Protein AF-A0A8S3FKN9-F1 (afdb_monomer_lite)

Structure (mmCIF, N/CA/C/O backbone):
data_AF-A0A8S3FKN9-F1
#
_entry.id   AF-A0A8S3FKN9-F1
#
loop_
_atom_site.group_PDB
_atom_site.id
_atom_site.type_symbol
_atom_site.label_atom_id
_atom_site.label_alt_id
_atom_site.label_comp_id
_atom_site.label_asym_id
_atom_site.label_entity_id
_atom_site.label_seq_id
_atom_site.pdbx_PDB_ins_code
_atom_site.Cartn_x
_atom_site.Cartn_y
_atom_site.Cartn_z
_atom_site.occupancy
_atom_site.B_iso_or_equiv
_atom_site.auth_seq_id
_atom_site.auth_comp_id
_atom_site.auth_asym_id
_atom_site.auth_atom_id
_atom_site.pdbx_PDB_model_num
ATOM 1 N N . LEU A 1 1 ? 5.567 -11.971 7.705 1.00 48.44 1 LEU A N 1
ATOM 2 C CA . LEU A 1 1 ? 6.251 -11.567 6.455 1.00 48.44 1 LEU A CA 1
ATOM 3 C C . LEU A 1 1 ? 6.218 -12.607 5.322 1.00 48.44 1 LEU A C 1
ATOM 5 O O . LEU A 1 1 ? 6.331 -12.180 4.187 1.00 48.44 1 LEU A O 1
ATOM 9 N N . LEU A 1 2 ? 6.029 -13.917 5.557 1.00 43.03 2 LEU A N 1
ATOM 10 C CA . LEU A 1 2 ? 6.058 -14.916 4.463 1.00 43.03 2 LEU A CA 1
ATOM 11 C C . LEU A 1 2 ? 4.689 -15.378 3.921 1.00 43.03 2 LEU A C 1
ATOM 13 O O . LEU A 1 2 ? 4.642 -15.981 2.859 1.00 43.03 2 LEU A O 1
ATOM 17 N N . TYR A 1 3 ? 3.572 -15.120 4.610 1.00 43.94 3 TYR A N 1
ATOM 18 C CA . TYR A 1 3 ? 2.309 -15.808 4.287 1.00 43.94 3 TYR A CA 1
ATOM 19 C C . TYR A 1 3 ? 1.605 -15.293 3.015 1.00 43.94 3 TYR A C 1
ATOM 21 O O . TYR A 1 3 ? 0.941 -16.061 2.330 1.00 43.94 3 TYR A O 1
ATOM 29 N N . GLY A 1 4 ? 1.800 -14.021 2.646 1.00 44.72 4 GLY A N 1
ATOM 30 C CA . GLY A 1 4 ? 1.235 -13.445 1.414 1.00 44.72 4 GLY A CA 1
ATOM 31 C C . GLY A 1 4 ? 1.937 -13.892 0.124 1.00 44.72 4 GLY A C 1
ATOM 32 O O . GLY A 1 4 ? 1.383 -13.732 -0.956 1.00 44.72 4 GLY A O 1
ATOM 33 N N . LEU A 1 5 ? 3.134 -14.481 0.229 1.00 50.12 5 LEU A N 1
ATOM 34 C CA . LEU A 1 5 ? 3.902 -14.992 -0.913 1.00 50.12 5 LEU A CA 1
ATOM 35 C C . LEU A 1 5 ? 3.501 -16.425 -1.310 1.00 50.12 5 LEU A C 1
ATOM 37 O O . LEU A 1 5 ? 3.868 -16.872 -2.388 1.00 50.12 5 LEU A O 1
ATOM 41 N N . ILE A 1 6 ? 2.747 -17.138 -0.462 1.00 50.38 6 ILE A N 1
ATOM 42 C CA . ILE A 1 6 ? 2.510 -18.591 -0.585 1.00 50.38 6 ILE A CA 1
ATOM 43 C C . ILE A 1 6 ? 1.201 -18.920 -1.336 1.00 50.38 6 ILE A C 1
ATOM 45 O O . ILE A 1 6 ? 0.942 -20.076 -1.637 1.00 50.38 6 ILE A O 1
ATOM 49 N N . HIS A 1 7 ? 0.355 -17.937 -1.665 1.00 47.84 7 HIS A N 1
ATOM 50 C CA . HIS A 1 7 ? -0.883 -18.175 -2.438 1.00 47.84 7 HIS A CA 1
ATOM 51 C C . HIS A 1 7 ? -0.783 -17.806 -3.924 1.00 47.84 7 HIS A C 1
ATOM 53 O O . HIS A 1 7 ? -1.754 -17.967 -4.661 1.00 47.84 7 HIS A O 1
ATOM 59 N N . PHE A 1 8 ? 0.385 -17.359 -4.389 1.00 49.38 8 PHE A N 1
ATOM 60 C CA . PHE A 1 8 ? 0.670 -17.296 -5.818 1.00 49.38 8 PHE A CA 1
ATOM 61 C C . PHE A 1 8 ? 1.400 -18.564 -6.205 1.00 49.38 8 PHE A C 1
ATOM 63 O O . PHE A 1 8 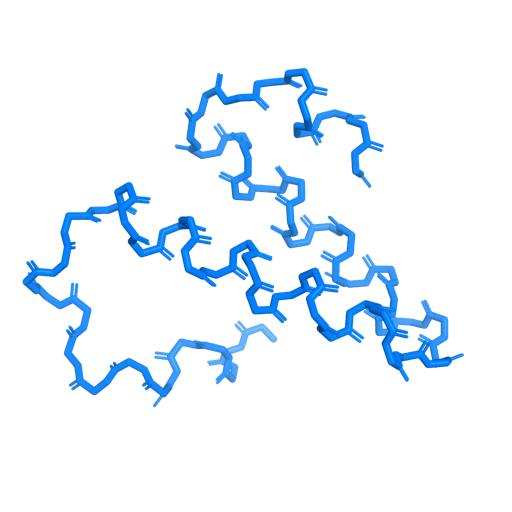? 2.609 -18.663 -6.040 1.00 49.38 8 PHE A O 1
ATOM 70 N N . ASP A 1 9 ? 0.637 -19.535 -6.696 1.00 47.38 9 ASP A N 1
ATOM 71 C CA . ASP A 1 9 ? 1.132 -20.880 -6.987 1.00 47.38 9 ASP A CA 1
ATOM 72 C C . ASP A 1 9 ? 2.264 -20.889 -8.034 1.00 47.38 9 ASP A C 1
ATOM 74 O O . ASP A 1 9 ? 2.984 -21.874 -8.111 1.00 47.38 9 ASP A O 1
ATOM 78 N N . LYS A 1 10 ? 2.475 -19.793 -8.793 1.00 47.97 10 LYS A N 1
ATOM 79 C CA . LYS A 1 10 ? 3.679 -19.515 -9.609 1.00 47.97 10 LYS A CA 1
ATOM 80 C C . LYS A 1 10 ? 3.879 -18.002 -9.827 1.00 47.97 10 LYS A C 1
ATOM 82 O O . LYS A 1 10 ? 3.281 -17.441 -10.744 1.00 47.97 10 LYS A O 1
ATOM 87 N N . PRO A 1 11 ? 4.721 -17.307 -9.041 1.00 53.06 11 PRO A N 1
ATOM 88 C CA . PRO A 1 11 ? 5.094 -15.910 -9.303 1.00 53.06 11 PRO A CA 1
ATOM 89 C C . PRO A 1 11 ? 6.015 -15.752 -10.526 1.00 53.06 11 PRO A C 1
ATOM 91 O O . PRO A 1 11 ? 6.287 -14.634 -10.948 1.00 53.06 11 PRO A O 1
ATOM 94 N N . GLU A 1 12 ? 6.518 -16.864 -11.063 1.00 53.09 12 GLU A N 1
ATOM 95 C CA . GLU A 1 12 ? 7.623 -16.927 -12.025 1.00 53.09 12 GLU A CA 1
ATOM 96 C C . GLU A 1 12 ? 7.269 -16.335 -13.404 1.00 53.09 12 GLU A C 1
ATOM 98 O O . GLU A 1 12 ? 8.158 -15.837 -14.088 1.00 53.09 12 GLU A O 1
ATOM 103 N N . ASP A 1 13 ? 5.976 -16.289 -13.760 1.00 54.53 13 ASP A N 1
ATOM 104 C CA . ASP A 1 13 ? 5.487 -15.790 -15.060 1.00 54.53 13 ASP A CA 1
ATOM 105 C C . ASP A 1 13 ? 4.729 -14.452 -14.984 1.00 54.53 13 ASP A C 1
ATOM 107 O O . ASP A 1 13 ? 4.381 -13.864 -16.011 1.00 54.53 13 ASP A O 1
ATOM 111 N N . LEU A 1 14 ? 4.447 -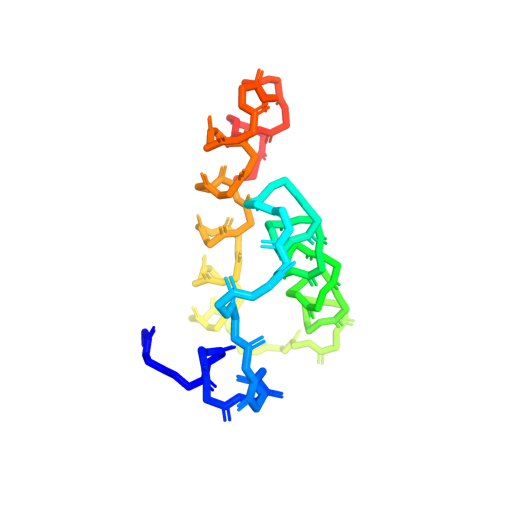13.943 -13.780 1.00 61.38 14 LEU A N 1
ATOM 112 C CA . LEU A 1 14 ? 3.743 -12.672 -13.619 1.00 61.38 14 LEU A CA 1
ATOM 113 C C . LEU A 1 14 ? 4.749 -11.518 -13.704 1.00 61.38 14 LEU A C 1
ATOM 115 O O . LEU A 1 14 ? 5.680 -11.457 -12.896 1.00 61.38 14 LEU A O 1
ATOM 119 N N . PRO A 1 15 ? 4.565 -10.544 -14.621 1.00 84.06 15 PRO A N 1
ATOM 120 C CA . PRO A 1 15 ? 5.386 -9.343 -14.628 1.00 84.06 15 PRO A CA 1
ATOM 121 C C . PRO A 1 15 ? 5.394 -8.720 -13.230 1.00 84.06 15 PRO A C 1
ATOM 123 O O . PRO A 1 15 ? 4.327 -8.471 -12.667 1.00 84.06 15 PRO A O 1
ATOM 126 N N . ARG A 1 16 ? 6.583 -8.425 -12.683 1.00 83.25 16 ARG A N 1
ATOM 127 C CA . ARG A 1 16 ? 6.786 -7.847 -11.333 1.00 83.25 16 ARG A CA 1
ATOM 128 C C . ARG A 1 16 ? 5.746 -6.781 -10.974 1.00 83.25 16 ARG A C 1
ATOM 130 O O . ARG A 1 16 ? 5.218 -6.766 -9.868 1.00 83.25 16 ARG A O 1
ATOM 137 N N . ARG A 1 17 ? 5.426 -5.902 -11.927 1.00 85.81 17 ARG A N 1
ATOM 138 C CA . ARG A 1 17 ? 4.415 -4.849 -11.777 1.00 85.81 17 ARG A CA 1
ATOM 139 C C . ARG A 1 17 ? 3.016 -5.390 -11.450 1.00 85.81 17 ARG A C 1
ATOM 141 O O . ARG A 1 17 ? 2.369 -4.852 -10.563 1.00 85.81 17 ARG A O 1
ATOM 148 N N . GLN A 1 18 ? 2.546 -6.422 -12.148 1.00 87.62 18 GLN A N 1
ATOM 149 C CA . GLN A 1 18 ? 1.227 -7.023 -11.907 1.00 87.62 18 GLN A CA 1
ATOM 150 C C . GLN A 1 18 ? 1.166 -7.701 -10.537 1.00 87.62 18 GLN A C 1
ATOM 152 O O . GLN A 1 18 ? 0.207 -7.488 -9.800 1.00 87.62 18 GLN A O 1
ATOM 157 N N . PHE A 1 19 ? 2.224 -8.423 -10.159 1.00 87.00 19 PHE A N 1
ATOM 158 C CA . PHE A 1 19 ? 2.335 -9.014 -8.827 1.00 87.00 19 PHE A CA 1
ATOM 159 C C . PHE A 1 19 ? 2.223 -7.954 -7.717 1.00 87.00 19 PHE A C 1
ATOM 161 O O . PHE A 1 19 ? 1.427 -8.108 -6.793 1.00 87.00 19 PHE A O 1
ATOM 168 N N . LEU A 1 20 ? 2.971 -6.850 -7.829 1.00 89.31 20 LEU A N 1
ATOM 169 C CA . LEU A 1 20 ? 2.947 -5.773 -6.833 1.00 89.31 20 LEU A CA 1
ATOM 170 C C . LEU A 1 20 ? 1.568 -5.104 -6.732 1.00 89.31 20 LEU A C 1
ATOM 172 O O . LEU A 1 20 ? 1.103 -4.840 -5.627 1.00 89.31 20 LEU A O 1
ATOM 176 N N . LEU A 1 21 ? 0.888 -4.877 -7.860 1.00 92.50 21 LEU A N 1
ATOM 177 C CA . LEU A 1 21 ? -0.468 -4.316 -7.869 1.00 92.50 21 LEU A CA 1
ATOM 178 C C . LEU A 1 21 ? -1.482 -5.242 -7.181 1.00 92.50 21 LEU A C 1
ATOM 180 O O . LEU A 1 21 ? -2.314 -4.775 -6.409 1.00 92.50 21 LEU A O 1
ATOM 184 N N . MET A 1 22 ? -1.387 -6.551 -7.415 1.00 93.25 22 MET A N 1
ATOM 185 C CA . MET A 1 22 ? -2.244 -7.542 -6.759 1.00 93.25 22 MET A CA 1
ATOM 186 C C . MET A 1 22 ? -1.971 -7.638 -5.254 1.00 93.25 22 MET A C 1
ATOM 188 O O . MET A 1 22 ? -2.912 -7.747 -4.469 1.00 93.25 22 MET A O 1
ATOM 192 N N . ALA A 1 23 ? -0.703 -7.557 -4.839 1.00 90.19 23 ALA A N 1
ATOM 193 C CA . ALA A 1 23 ? -0.338 -7.510 -3.427 1.00 90.19 23 ALA A CA 1
ATOM 194 C C . ALA A 1 23 ? -0.920 -6.261 -2.743 1.00 90.19 23 ALA A C 1
ATOM 196 O O . ALA A 1 23 ? -1.546 -6.382 -1.693 1.00 90.19 23 ALA A O 1
ATOM 197 N N . ILE A 1 24 ? -0.794 -5.084 -3.365 1.00 95.00 24 ILE A N 1
ATOM 198 C CA . ILE A 1 24 ? -1.401 -3.841 -2.865 1.00 95.00 24 ILE A CA 1
ATOM 199 C C . ILE A 1 24 ? -2.910 -4.018 -2.680 1.00 95.00 24 ILE A C 1
ATOM 201 O O . ILE A 1 24 ? -3.406 -3.808 -1.576 1.00 95.00 24 ILE A O 1
ATOM 205 N N . GLN A 1 25 ? -3.622 -4.485 -3.711 1.00 95.00 25 GLN A N 1
ATOM 206 C CA . GLN A 1 25 ? -5.074 -4.671 -3.646 1.00 95.00 25 GLN A CA 1
ATOM 207 C C . GLN A 1 25 ? -5.487 -5.633 -2.521 1.00 95.00 25 GLN A C 1
ATOM 20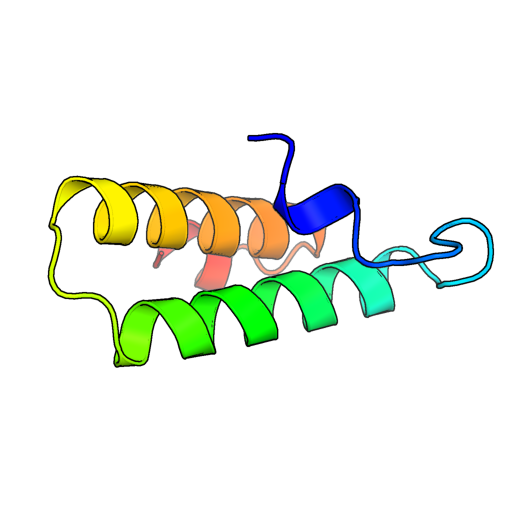9 O O . GLN A 1 25 ? -6.384 -5.325 -1.740 1.00 95.00 25 GLN A O 1
ATOM 214 N N . PHE A 1 26 ? -4.804 -6.773 -2.388 1.00 91.69 26 PHE A N 1
ATOM 215 C CA . PHE A 1 26 ? -5.095 -7.742 -1.330 1.00 91.69 26 PHE A CA 1
ATOM 216 C C . PHE A 1 26 ? -4.941 -7.135 0.072 1.00 91.69 26 PHE A C 1
ATOM 218 O O . PHE A 1 26 ? -5.771 -7.379 0.949 1.00 91.69 26 PHE A O 1
ATOM 225 N N . TYR A 1 27 ? -3.888 -6.346 0.304 1.00 92.50 27 TYR A N 1
ATOM 226 C CA . TYR A 1 27 ? -3.664 -5.734 1.613 1.00 92.50 27 TYR A CA 1
ATOM 227 C C . TYR A 1 27 ? -4.572 -4.527 1.871 1.00 92.50 27 TYR A C 1
ATOM 229 O O . TYR A 1 27 ? -4.974 -4.340 3.017 1.00 92.50 27 TYR A O 1
ATOM 237 N N . GLU A 1 28 ? -4.965 -3.762 0.848 1.00 94.31 28 GLU A N 1
ATOM 238 C CA . GLU A 1 28 ? -6.017 -2.742 0.971 1.00 94.31 28 GLU A CA 1
ATOM 239 C C . GLU A 1 28 ? -7.355 -3.377 1.384 1.00 94.31 28 GLU A C 1
ATOM 241 O O . GLU A 1 28 ? -8.031 -2.869 2.280 1.00 94.31 28 GLU A O 1
ATOM 246 N N . ASP A 1 29 ? -7.713 -4.526 0.807 1.00 94.00 29 ASP A N 1
ATOM 247 C CA . ASP A 1 29 ? -8.919 -5.265 1.191 1.00 94.00 29 ASP A CA 1
ATOM 248 C C . ASP A 1 29 ? -8.827 -5.799 2.627 1.00 94.00 29 ASP A C 1
ATOM 250 O O . ASP A 1 29 ? -9.782 -5.689 3.397 1.00 94.00 29 ASP A O 1
ATOM 254 N N . LYS A 1 30 ? -7.663 -6.318 3.043 1.00 91.44 30 LYS A N 1
ATOM 255 C CA . LYS A 1 30 ? -7.436 -6.721 4.442 1.00 91.44 30 LYS A CA 1
ATOM 256 C C . LYS A 1 30 ? -7.570 -5.543 5.402 1.00 91.44 30 LYS A C 1
ATOM 258 O O . LYS A 1 30 ? -8.234 -5.676 6.426 1.00 91.44 30 LYS A O 1
ATOM 263 N N . LEU A 1 31 ? -7.007 -4.389 5.051 1.00 92.62 31 LEU A N 1
ATOM 264 C CA . LEU A 1 31 ? -7.076 -3.168 5.848 1.00 92.62 31 LEU A CA 1
ATOM 265 C C . LEU A 1 31 ? -8.523 -2.716 6.101 1.00 92.62 31 LEU A C 1
ATOM 267 O O . LEU A 1 31 ? -8.840 -2.277 7.202 1.00 92.62 31 LEU A O 1
ATOM 271 N N . ARG A 1 32 ? -9.423 -2.868 5.117 1.00 93.06 32 ARG A N 1
ATOM 272 C CA . ARG A 1 32 ? -10.850 -2.509 5.256 1.00 93.06 32 ARG A CA 1
ATOM 273 C C . ARG A 1 32 ? -11.593 -3.331 6.309 1.00 93.06 32 ARG A C 1
ATOM 275 O O . ARG A 1 32 ? -12.636 -2.892 6.792 1.00 93.06 32 ARG A O 1
ATOM 282 N N . HIS A 1 33 ? -11.100 -4.525 6.625 1.00 92.44 33 HIS A N 1
ATOM 283 C CA . HIS A 1 33 ? -11.779 -5.476 7.505 1.00 92.44 33 HIS A CA 1
ATOM 284 C C . HIS A 1 33 ? -11.035 -5.737 8.819 1.00 92.44 33 HIS A C 1
ATOM 286 O O . HIS A 1 33 ? -11.621 -6.314 9.737 1.00 92.44 33 HIS A O 1
ATOM 292 N N . GLU A 1 34 ? -9.777 -5.310 8.921 1.00 93.44 34 GLU A N 1
ATOM 293 C CA . GLU A 1 34 ? -8.936 -5.520 10.093 1.00 93.44 34 GLU A CA 1
ATOM 294 C C . GLU A 1 34 ? -9.275 -4.544 11.226 1.00 93.44 34 GLU A C 1
ATOM 296 O O . GLU A 1 34 ? -9.586 -3.373 11.005 1.00 93.44 34 GLU A O 1
ATOM 301 N N . LYS A 1 35 ? -9.219 -5.041 12.461 1.00 92.69 35 LYS A N 1
ATOM 302 C CA . LYS A 1 35 ? -9.482 -4.267 13.682 1.00 92.69 35 LYS A CA 1
ATOM 303 C C . LYS A 1 35 ? -8.289 -4.260 14.628 1.00 92.69 35 LYS A C 1
ATOM 305 O O . LYS A 1 35 ? -8.235 -3.422 15.527 1.00 92.69 35 LYS A O 1
ATOM 310 N N . GLU A 1 36 ? -7.347 -5.179 14.448 1.00 94.19 36 GLU A N 1
ATOM 311 C CA . GLU A 1 36 ? -6.164 -5.266 15.286 1.00 94.19 36 GLU A CA 1
ATOM 312 C C . GLU A 1 36 ? -5.099 -4.256 14.829 1.00 94.19 36 GLU A C 1
ATOM 314 O O . GLU A 1 36 ? -4.627 -4.260 13.690 1.00 94.19 36 GLU A O 1
ATOM 319 N N . SER A 1 37 ? -4.713 -3.354 15.736 1.00 88.44 37 SER A N 1
ATOM 320 C CA . SER A 1 37 ? -3.858 -2.198 15.428 1.00 88.44 37 SER A CA 1
ATOM 321 C C . SER A 1 37 ? -2.470 -2.579 14.903 1.00 88.44 37 SER A C 1
ATOM 323 O O . SER A 1 37 ? -1.913 -1.882 14.049 1.00 88.44 37 SER A O 1
ATOM 325 N N . LEU A 1 38 ? -1.915 -3.698 15.375 1.00 91.75 38 LEU A N 1
ATOM 326 C CA . LEU A 1 38 ? -0.613 -4.196 14.936 1.00 91.75 38 LEU A CA 1
ATOM 327 C C . LEU A 1 38 ? -0.664 -4.669 13.475 1.00 91.75 38 LEU A C 1
ATOM 329 O O . LEU A 1 38 ? 0.221 -4.346 12.682 1.00 91.75 38 LEU A O 1
ATOM 333 N N . GLN A 1 39 ? -1.719 -5.390 13.104 1.00 91.31 39 GLN A N 1
ATOM 334 C CA . GLN A 1 39 ? -1.955 -5.903 11.760 1.00 91.31 39 GLN A CA 1
ATOM 335 C C . GLN A 1 39 ? -2.229 -4.752 10.797 1.00 91.31 39 GLN A C 1
ATOM 337 O O . GLN A 1 39 ? -1.624 -4.712 9.730 1.00 91.31 39 GLN A O 1
ATOM 342 N N . ILE A 1 40 ? -3.036 -3.768 11.210 1.00 93.00 40 ILE A N 1
ATOM 343 C CA . ILE A 1 40 ? -3.276 -2.537 10.444 1.00 93.00 40 ILE A CA 1
ATOM 344 C C . ILE A 1 40 ? -1.950 -1.837 10.128 1.00 93.00 40 ILE A C 1
ATOM 346 O O . ILE A 1 40 ? -1.669 -1.551 8.966 1.00 93.00 40 ILE A O 1
ATOM 350 N N . THR A 1 41 ? -1.099 -1.622 11.136 1.00 94.75 41 THR A N 1
ATOM 351 C CA . THR A 1 41 ? 0.216 -0.981 10.953 1.00 94.75 41 THR A CA 1
ATOM 352 C C . THR A 1 41 ? 1.081 -1.766 9.970 1.00 94.75 41 THR A C 1
ATOM 354 O O . THR A 1 41 ? 1.680 -1.203 9.054 1.00 94.75 41 THR A O 1
ATOM 357 N N . GLN A 1 42 ? 1.111 -3.090 10.117 1.00 93.81 42 GLN A N 1
ATOM 358 C CA . GLN A 1 42 ? 1.865 -3.957 9.222 1.00 93.81 42 GLN A CA 1
ATOM 359 C C . GLN A 1 42 ? 1.344 -3.902 7.777 1.00 93.81 42 GLN A C 1
ATOM 361 O O . GLN A 1 42 ? 2.139 -4.009 6.841 1.00 93.81 42 GLN A O 1
ATOM 366 N N . TYR A 1 43 ? 0.033 -3.752 7.582 1.00 93.94 43 TYR A N 1
ATOM 367 C CA . TYR A 1 43 ? -0.579 -3.623 6.262 1.00 93.94 43 TYR A CA 1
ATOM 368 C C . TYR A 1 43 ? -0.228 -2.285 5.610 1.00 93.94 43 TYR A C 1
ATOM 370 O O . TYR A 1 43 ? 0.213 -2.305 4.464 1.00 93.94 43 TYR A O 1
ATOM 378 N N . TYR A 1 44 ? -0.310 -1.166 6.342 1.00 95.94 44 TYR A N 1
ATOM 379 C CA . TYR A 1 44 ? 0.145 0.150 5.865 1.00 95.94 44 TYR A CA 1
ATOM 380 C C . TYR A 1 44 ? 1.602 0.104 5.380 1.00 95.94 44 TYR A C 1
ATOM 382 O O . TYR A 1 44 ? 1.874 0.432 4.226 1.00 95.94 44 TYR A O 1
ATOM 390 N N . ILE A 1 45 ? 2.515 -0.434 6.202 1.00 95.56 45 ILE A N 1
ATOM 391 C CA . ILE A 1 45 ? 3.941 -0.573 5.852 1.00 95.56 45 ILE A CA 1
ATOM 392 C C . ILE A 1 45 ? 4.131 -1.381 4.560 1.00 95.56 45 ILE A C 1
ATOM 394 O O . ILE A 1 45 ? 4.925 -1.008 3.695 1.00 95.56 45 ILE A O 1
ATOM 398 N N . ASN A 1 46 ? 3.413 -2.498 4.417 1.00 93.06 46 ASN A N 1
ATOM 399 C CA . ASN A 1 46 ? 3.541 -3.357 3.243 1.00 93.06 46 ASN A CA 1
ATOM 400 C C . ASN A 1 46 ? 3.020 -2.672 1.971 1.00 93.06 46 ASN A C 1
ATOM 402 O O . ASN A 1 46 ? 3.692 -2.720 0.940 1.00 93.06 46 ASN A O 1
ATOM 406 N N . ILE A 1 47 ? 1.857 -2.015 2.051 1.00 95.56 47 ILE A N 1
ATOM 407 C CA . ILE A 1 47 ? 1.259 -1.288 0.925 1.00 95.56 47 ILE A CA 1
ATOM 408 C C . ILE A 1 47 ? 2.181 -0.142 0.489 1.00 95.56 47 ILE A C 1
ATOM 410 O O . ILE A 1 47 ? 2.505 -0.037 -0.697 1.00 95.56 47 ILE A O 1
ATOM 414 N N . GLY A 1 48 ? 2.674 0.660 1.441 1.00 95.88 48 GLY A N 1
ATOM 415 C CA . GLY A 1 48 ? 3.614 1.749 1.173 1.00 95.88 48 GLY A CA 1
ATOM 416 C C . GLY A 1 48 ? 4.886 1.253 0.485 1.00 95.88 48 GLY A C 1
ATOM 417 O O . GLY A 1 48 ? 5.259 1.749 -0.580 1.00 95.88 48 GLY A O 1
ATOM 418 N N . HIS A 1 49 ? 5.501 0.189 1.011 1.00 94.31 49 HIS A N 1
ATOM 419 C CA . HIS A 1 49 ? 6.698 -0.406 0.415 1.00 94.31 49 HIS A CA 1
ATOM 420 C C . HIS A 1 49 ? 6.473 -0.881 -1.030 1.00 94.31 49 HIS A C 1
ATOM 422 O O . HIS A 1 49 ? 7.321 -0.645 -1.891 1.00 94.31 49 HIS A O 1
ATOM 428 N N . TRP A 1 50 ? 5.337 -1.506 -1.348 1.00 93.88 50 TRP A N 1
ATOM 429 C CA . TRP A 1 50 ? 5.065 -1.936 -2.725 1.00 93.88 50 TRP A CA 1
ATOM 430 C C . TRP A 1 50 ? 4.787 -0.782 -3.683 1.00 93.88 50 TRP A C 1
ATOM 432 O O . TRP A 1 50 ? 5.205 -0.866 -4.838 1.00 93.88 50 TRP A O 1
ATOM 442 N N . HIS A 1 51 ? 4.171 0.309 -3.221 1.00 94.69 51 HIS A N 1
ATOM 443 C CA . HIS A 1 51 ? 4.075 1.534 -4.017 1.00 94.69 51 HIS A CA 1
ATOM 444 C C . HIS A 1 51 ? 5.459 2.113 -4.332 1.00 94.69 51 HIS A C 1
ATOM 446 O O . HIS A 1 51 ? 5.714 2.471 -5.481 1.00 94.69 51 HIS A O 1
ATOM 452 N N . LEU A 1 52 ? 6.390 2.109 -3.371 1.00 92.12 52 LEU A N 1
ATOM 453 C CA . LEU A 1 52 ? 7.778 2.518 -3.620 1.00 92.12 52 LEU A CA 1
ATOM 454 C C . LEU A 1 52 ? 8.476 1.604 -4.640 1.00 92.12 52 LEU A C 1
ATOM 456 O O . LEU A 1 52 ? 9.171 2.090 -5.527 1.00 92.12 52 LEU A O 1
ATOM 460 N N . LEU A 1 53 ? 8.252 0.285 -4.575 1.00 89.94 53 LEU A N 1
ATOM 461 C CA . LEU A 1 53 ? 8.792 -0.669 -5.556 1.00 89.94 53 L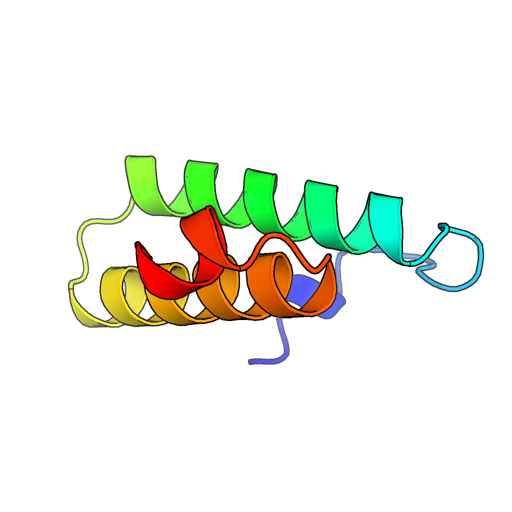EU A CA 1
ATOM 462 C C . LEU A 1 53 ? 8.209 -0.500 -6.970 1.00 89.94 53 LEU A C 1
ATOM 464 O O . LEU A 1 53 ? 8.841 -0.948 -7.935 1.00 89.94 53 LEU A O 1
ATOM 468 N N . LEU A 1 54 ? 7.026 0.108 -7.078 1.00 90.00 54 LEU A N 1
ATOM 469 C CA . LEU A 1 54 ? 6.367 0.520 -8.320 1.00 90.00 54 LEU A CA 1
ATOM 470 C C . LEU A 1 54 ? 6.749 1.938 -8.773 1.00 90.00 54 LEU A C 1
ATOM 472 O O . LEU A 1 54 ? 6.221 2.385 -9.789 1.00 90.00 54 LEU A O 1
ATOM 476 N N . GLU A 1 55 ? 7.627 2.628 -8.037 1.00 92.69 55 GLU A N 1
ATOM 477 C CA . GLU A 1 55 ? 8.006 4.033 -8.261 1.00 92.69 55 GLU A CA 1
ATOM 478 C C . GLU A 1 55 ? 6.830 5.027 -8.112 1.00 92.69 55 GLU A C 1
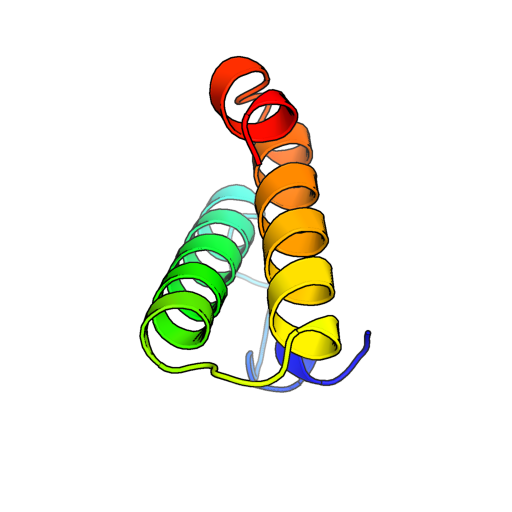ATOM 480 O O . GLU A 1 55 ? 6.909 6.183 -8.524 1.00 92.69 55 GLU A O 1
ATOM 485 N N . ASP A 1 56 ? 5.741 4.615 -7.449 1.00 94.94 56 ASP A N 1
ATOM 486 C CA . ASP A 1 56 ? 4.634 5.486 -7.037 1.00 94.94 56 ASP A CA 1
ATOM 487 C C . ASP A 1 56 ? 4.956 6.122 -5.677 1.00 94.94 56 ASP A C 1
ATOM 489 O O . ASP A 1 56 ? 4.381 5.795 -4.636 1.00 94.94 56 ASP A O 1
ATOM 493 N N . PHE A 1 57 ? 5.944 7.020 -5.679 1.00 93.44 57 PHE A N 1
ATOM 494 C CA . PHE A 1 57 ? 6.474 7.629 -4.456 1.00 93.44 57 PHE A CA 1
ATOM 495 C C . PHE A 1 57 ? 5.434 8.454 -3.696 1.00 93.44 57 PHE A C 1
ATOM 497 O O . PHE A 1 57 ? 5.481 8.526 -2.470 1.00 93.44 57 PHE A O 1
ATOM 504 N N . SER A 1 58 ? 4.481 9.061 -4.411 1.00 97.50 58 SER A N 1
ATOM 505 C CA . SER A 1 58 ? 3.419 9.845 -3.781 1.00 97.50 58 SER A CA 1
ATOM 506 C C . SER A 1 58 ? 2.550 8.966 -2.891 1.00 97.50 58 SER A C 1
ATOM 508 O O . SER A 1 58 ? 2.308 9.331 -1.743 1.00 97.50 58 SER A O 1
ATOM 510 N N . LYS A 1 59 ? 2.090 7.813 -3.396 1.00 95.06 59 LYS A N 1
ATOM 511 C CA . LYS A 1 59 ? 1.317 6.882 -2.572 1.00 95.06 59 LYS A CA 1
ATOM 512 C C . LYS A 1 59 ? 2.187 6.188 -1.539 1.00 95.06 59 LYS A C 1
ATOM 514 O O . LYS A 1 59 ? 1.778 6.098 -0.386 1.00 95.06 59 LYS A O 1
ATOM 519 N N . GLY A 1 60 ? 3.387 5.758 -1.925 1.00 95.62 60 GLY A N 1
ATOM 520 C CA . GLY A 1 60 ? 4.310 5.052 -1.039 1.00 95.62 60 GLY A CA 1
ATOM 521 C C . GLY A 1 60 ? 4.637 5.817 0.242 1.00 95.62 60 GLY A C 1
ATOM 522 O O . GLY A 1 60 ? 4.715 5.200 1.292 1.00 95.62 60 GLY A O 1
ATOM 523 N N . ASN A 1 61 ? 4.755 7.146 0.168 1.00 94.56 61 ASN A N 1
ATOM 524 C CA . ASN A 1 61 ? 5.005 8.000 1.335 1.00 94.56 61 ASN A CA 1
ATOM 525 C C . ASN A 1 61 ? 3.738 8.387 2.119 1.00 94.56 61 ASN A C 1
ATOM 527 O O . ASN A 1 61 ? 3.848 8.940 3.210 1.00 94.56 61 ASN A O 1
ATOM 531 N N . SER A 1 62 ? 2.548 8.196 1.539 1.00 96.25 62 SER A N 1
ATOM 532 C CA . SER A 1 62 ? 1.270 8.518 2.194 1.00 96.25 62 SER A CA 1
ATOM 533 C C . SER A 1 62 ? 0.737 7.385 3.073 1.00 96.25 62 SER A C 1
ATOM 535 O O . SER A 1 62 ? -0.045 7.650 3.986 1.00 96.25 62 SER A O 1
ATOM 537 N N . TYR A 1 63 ? 1.140 6.151 2.756 1.00 91.56 63 TYR A N 1
ATOM 538 C CA . TYR A 1 63 ? 0.880 4.938 3.531 1.00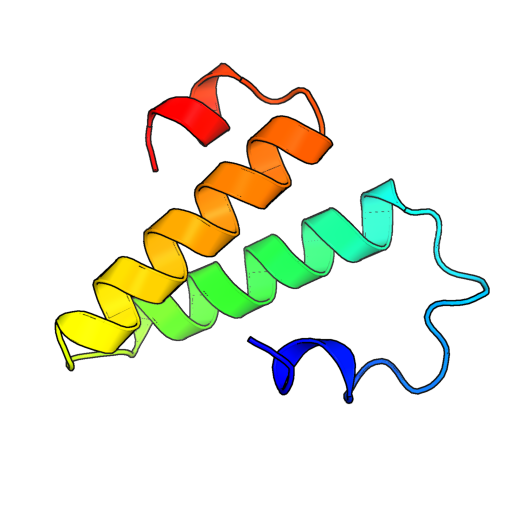 91.56 63 TYR A CA 1
ATOM 539 C C . TYR A 1 63 ? 1.908 4.790 4.655 1.00 91.56 63 TYR A C 1
ATOM 541 O O . TYR A 1 63 ? 1.496 4.323 5.740 1.00 91.56 63 TYR A O 1
#

Radius of gyration: 11.89 Å; chains: 1; bounding box: 21×31×30 Å

Sequence (63 aa):
LLYGLIHFDKPEDLPRRQFLLMAIQFYEDKLRHEKESLQITQYYINIGHWHLLLEDFSKGNSY

pLDDT: mean 83.02, std 18.16, range [43.03, 97.5]

Organism: NCBI:txid392030

Secondary structure (DSSP, 8-state):
--GGGSS-S-GGGS-HHHHHHHHHHHHHHHHHH---HHHHHHHHHHHHHHHHHTT-HHHHTT-

Foldseek 3Di:
DCPLVVPPVDPPPDDLLVVLVVLLVVLVVVLVVDDDPVSNVVSLQSNLVSCVVVVVNVSSVVD